Protein AF-A0A4S8LUW1-F1 (afdb_monomer)

pLDDT: mean 78.84, std 15.76, range [34.97, 94.81]

Sequence (126 aa):
DDEITKMAGSMDLEDLVSQLSQDGDVDNVEGLVDELEEMGDLEREELEESIRPIKLVLVKLRRISFKIINSTTLLLPAWKALLREMEMAEKIIPRDVTTRWNSTYDMTSFSDEYQRPIDAMTANKS

Radius of gyration: 17.09 Å; Cα contacts (8 Å, |Δi|>4): 67; chains: 1; bounding box: 47×26×45 Å

Solvent-accessible surface area (backbone atoms only — not comparable to full-atom values): 7701 Å² total; per-residue (Å²): 111,73,68,48,50,64,71,34,78,83,70,66,71,69,71,53,53,72,65,66,72,74,71,88,70,86,70,88,61,85,88,66,77,65,68,68,77,77,44,51,73,67,59,49,50,55,48,48,62,69,44,45,33,57,57,45,47,53,52,52,50,46,50,50,25,49,49,30,69,72,28,68,84,57,46,36,54,51,50,48,50,47,28,57,75,70,73,43,81,85,71,78,70,57,60,70,41,92,94,40,96,56,25,64,60,51,31,51,57,47,45,64,79,42,39,69,61,51,49,63,70,58,63,75,71,124

Foldseek 3Di:
DVVLVVVQPPDDCVVLVVVVPPDPDPPPCVPPDPVLVVDDPVRNVVVCVVCVSVSSVLVVLLVLLVCCVVCVPPNVVVLQVLCVVVVHDNDRQQHDDPVDPCRSVSNVVVCVVCVPSVCVSVVPPD

Mean predicted aligned error: 10.19 Å

Organism: Dendrothele bispora (strain CBS 962.96) (NCBI:txid1314807)

Secondary structure (DSSP, 8-state):
-HHHHHHHTT--HHHHHHHHTT-------TT---HHHHS-HHHHHHHHHHHHHHHHHHHHHHHHHHHHHH-TTTHHHHHHHHHHHTT----PPPPP-TT-TTHHHHHHHHHHHTHHHHHHHHTT--

Structure (mmCIF, N/CA/C/O backbone):
data_AF-A0A4S8LUW1-F1
#
_entry.id   AF-A0A4S8LUW1-F1
#
loop_
_atom_site.group_PDB
_atom_site.id
_atom_site.type_symbol
_atom_site.label_atom_id
_atom_site.label_alt_id
_atom_site.label_comp_id
_atom_site.label_asym_id
_atom_site.label_entity_id
_atom_site.label_seq_id
_atom_site.pdbx_PDB_ins_code
_atom_site.Cartn_x
_atom_site.Cartn_y
_atom_site.Cartn_z
_atom_site.occupancy
_atom_site.B_iso_or_equiv
_atom_site.auth_seq_id
_atom_site.auth_comp_id
_atom_site.auth_asym_id
_atom_site.auth_atom_id
_atom_site.pdbx_PDB_model_num
ATOM 1 N N . ASP A 1 1 ? -4.565 -5.583 -16.552 1.00 48.34 1 ASP A N 1
ATOM 2 C CA . ASP A 1 1 ? -3.981 -4.302 -17.003 1.00 48.34 1 ASP A CA 1
ATOM 3 C C . ASP A 1 1 ? -4.821 -3.082 -16.638 1.00 48.34 1 ASP A C 1
ATOM 5 O O . ASP A 1 1 ? -4.313 -2.234 -15.915 1.00 48.34 1 ASP A O 1
ATOM 9 N N . ASP A 1 2 ? -6.110 -3.013 -16.996 1.00 57.06 2 ASP A N 1
ATOM 10 C CA . ASP A 1 2 ? -6.966 -1.838 -16.707 1.00 57.06 2 ASP A CA 1
ATOM 11 C C . ASP A 1 2 ? -7.077 -1.440 -15.219 1.00 57.06 2 ASP A C 1
ATOM 13 O O . ASP A 1 2 ? -7.203 -0.259 -14.886 1.00 57.06 2 ASP A O 1
ATOM 17 N N . GLU A 1 3 ? -7.004 -2.405 -14.299 1.00 56.94 3 GLU A N 1
ATOM 18 C CA . GLU A 1 3 ? -7.143 -2.161 -12.857 1.00 56.94 3 GLU A CA 1
ATOM 19 C C . GLU A 1 3 ? -5.906 -1.478 -12.238 1.00 56.94 3 GLU A C 1
ATOM 21 O O . GLU A 1 3 ? -6.041 -0.562 -11.423 1.00 56.94 3 GLU A O 1
ATOM 26 N N . ILE A 1 4 ? -4.698 -1.840 -12.691 1.00 56.25 4 ILE A N 1
ATOM 27 C CA . ILE A 1 4 ? -3.435 -1.238 -12.228 1.00 56.25 4 ILE A CA 1
ATOM 28 C C . ILE A 1 4 ? -3.324 0.203 -12.751 1.00 56.25 4 ILE A C 1
ATOM 30 O O . ILE A 1 4 ? -2.976 1.122 -12.004 1.00 56.25 4 ILE A O 1
ATOM 34 N N . THR A 1 5 ? -3.716 0.430 -14.007 1.00 57.62 5 THR A N 1
ATOM 35 C CA . THR A 1 5 ? -3.746 1.762 -14.633 1.00 57.62 5 THR A CA 1
ATOM 36 C C . THR A 1 5 ? -4.733 2.698 -13.931 1.00 57.62 5 THR A C 1
ATOM 38 O O . THR A 1 5 ? -4.416 3.861 -13.676 1.00 57.62 5 THR A O 1
ATOM 41 N N . LYS A 1 6 ? -5.904 2.189 -13.522 1.00 60.00 6 LYS A N 1
ATOM 42 C CA . LYS A 1 6 ? -6.887 2.956 -12.741 1.00 60.00 6 LYS A CA 1
ATOM 43 C C . LYS A 1 6 ? -6.343 3.377 -11.371 1.00 60.00 6 LYS A C 1
ATOM 45 O O . LYS A 1 6 ? -6.581 4.506 -10.944 1.00 60.00 6 LYS A O 1
ATOM 50 N N . MET A 1 7 ? -5.574 2.517 -10.699 1.00 56.47 7 MET A N 1
ATOM 51 C CA . MET A 1 7 ? -4.920 2.865 -9.432 1.00 56.47 7 MET A CA 1
ATOM 52 C C . MET A 1 7 ? -3.787 3.887 -9.595 1.00 56.47 7 MET A C 1
ATOM 54 O O . MET A 1 7 ? -3.493 4.618 -8.648 1.00 56.47 7 MET A O 1
ATOM 58 N N . ALA A 1 8 ? -3.152 3.985 -10.765 1.00 55.78 8 ALA A N 1
ATOM 59 C CA . ALA A 1 8 ? -2.013 4.869 -11.025 1.00 55.78 8 ALA A CA 1
ATOM 60 C C . ALA A 1 8 ? -2.378 6.361 -11.199 1.00 55.78 8 ALA A C 1
ATOM 62 O O . ALA A 1 8 ? -1.527 7.214 -10.951 1.00 55.78 8 ALA A O 1
ATOM 63 N N . GLY A 1 9 ? -3.632 6.692 -11.525 1.00 50.03 9 GLY A N 1
ATOM 64 C CA . GLY A 1 9 ? -4.077 7.994 -12.060 1.00 50.03 9 GLY A CA 1
ATOM 65 C C . GLY A 1 9 ? -4.000 9.258 -11.181 1.00 50.03 9 GLY A C 1
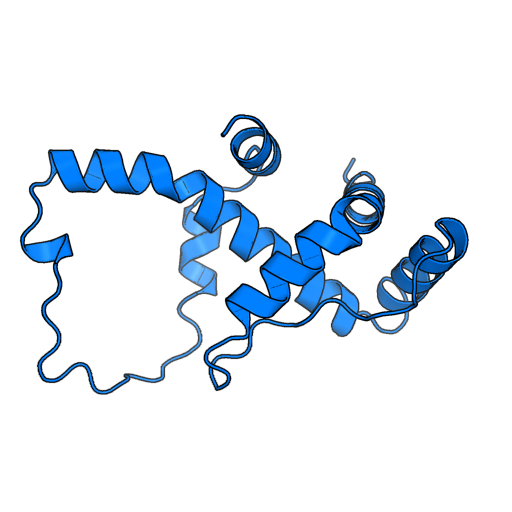ATOM 66 O O . GLY A 1 9 ? -4.878 10.103 -11.289 1.00 50.03 9 GLY A O 1
ATOM 67 N N . SER A 1 10 ? -3.000 9.440 -10.309 1.00 53.09 10 SER A N 1
ATOM 68 C CA . SER A 1 10 ? -2.886 10.683 -9.518 1.00 53.09 10 SER A CA 1
ATOM 69 C C . SER A 1 10 ? -1.481 11.053 -9.008 1.00 53.09 10 SER A C 1
ATOM 71 O O . SER A 1 10 ? -1.393 11.864 -8.086 1.00 53.09 10 SER A O 1
ATOM 73 N N . MET A 1 11 ? -0.398 10.407 -9.458 1.00 52.41 11 MET A N 1
ATOM 74 C CA . MET A 1 11 ? 0.923 10.574 -8.827 1.00 52.41 11 MET A CA 1
ATOM 75 C C . MET A 1 11 ? 2.034 10.689 -9.877 1.00 52.41 11 MET A C 1
ATOM 77 O O . MET A 1 11 ? 2.158 9.801 -10.717 1.00 52.41 11 MET A O 1
ATOM 81 N N . ASP A 1 12 ? 2.803 11.782 -9.820 1.00 57.44 12 ASP A N 1
ATOM 82 C CA . ASP A 1 12 ? 3.921 12.057 -10.730 1.00 57.44 12 ASP A CA 1
ATOM 83 C C . ASP A 1 12 ? 5.125 11.153 -10.431 1.00 57.44 12 ASP A C 1
ATOM 85 O O . ASP A 1 12 ? 5.439 10.859 -9.275 1.00 57.44 12 ASP A O 1
ATOM 89 N N . LEU A 1 13 ? 5.808 10.715 -11.490 1.00 50.12 13 LEU A N 1
ATOM 90 C CA . LEU A 1 13 ? 6.948 9.794 -11.428 1.00 50.12 13 LEU A CA 1
ATOM 91 C C . LEU A 1 13 ? 8.175 10.418 -10.727 1.00 50.12 13 LEU A C 1
ATOM 93 O O . LEU A 1 13 ? 8.989 9.703 -10.150 1.00 50.12 13 LEU A O 1
ATOM 97 N N . GLU A 1 14 ? 8.289 11.747 -10.710 1.00 50.16 14 GLU A N 1
ATOM 98 C CA . GLU A 1 14 ? 9.385 12.469 -10.042 1.00 50.16 14 GLU A CA 1
ATOM 99 C C . GLU A 1 14 ? 9.306 12.387 -8.506 1.00 50.16 14 GLU A C 1
ATOM 101 O O . GLU A 1 14 ? 10.329 12.216 -7.836 1.00 50.16 14 GLU A O 1
ATOM 106 N N . ASP A 1 15 ? 8.092 12.375 -7.943 1.00 56.44 15 ASP A N 1
ATOM 107 C CA . ASP A 1 15 ? 7.850 12.114 -6.514 1.00 56.44 15 ASP A CA 1
ATOM 108 C C . ASP A 1 15 ? 8.220 10.664 -6.121 1.00 56.44 15 ASP A C 1
ATOM 110 O O . ASP A 1 15 ? 8.461 10.374 -4.944 1.00 56.44 15 ASP A O 1
ATOM 114 N N . LEU A 1 16 ? 8.267 9.751 -7.104 1.00 51.97 16 LEU A N 1
ATOM 115 C CA . LEU A 1 16 ? 8.616 8.333 -6.958 1.00 51.97 16 LEU A CA 1
ATOM 116 C C . LEU A 1 16 ? 10.122 8.137 -6.735 1.00 51.97 16 LEU A C 1
ATOM 118 O O . LEU A 1 16 ? 10.530 7.372 -5.863 1.00 51.97 16 LEU A O 1
ATOM 122 N N . VAL A 1 17 ? 10.944 8.844 -7.515 1.00 51.00 17 VAL A N 1
ATOM 123 C CA . VAL A 1 17 ? 12.406 8.680 -7.543 1.00 51.00 17 VAL A CA 1
ATOM 124 C C . VAL A 1 17 ? 13.061 9.336 -6.329 1.00 51.00 17 VAL A C 1
ATOM 126 O O . VAL A 1 17 ? 13.908 8.724 -5.683 1.00 51.00 17 VAL A O 1
ATOM 129 N N . SER A 1 18 ? 12.610 10.533 -5.936 1.00 53.91 18 SER A N 1
ATOM 130 C CA . SER A 1 18 ? 13.198 11.267 -4.804 1.00 53.91 18 SER A CA 1
ATOM 131 C C . SER A 1 18 ? 13.060 10.539 -3.451 1.00 53.91 18 SER A C 1
ATOM 133 O O . SER A 1 18 ? 13.888 10.733 -2.561 1.00 53.91 18 SER A O 1
ATOM 135 N N . GLN A 1 19 ? 12.060 9.659 -3.290 1.00 49.31 19 GLN A N 1
ATOM 136 C CA . GLN A 1 19 ? 11.847 8.873 -2.061 1.00 49.31 19 GLN A CA 1
ATOM 137 C C . GLN A 1 19 ? 12.544 7.504 -2.056 1.00 49.31 19 GLN A C 1
ATOM 139 O O . GLN A 1 19 ? 12.788 6.964 -0.977 1.00 49.31 19 GLN A O 1
ATOM 144 N N . LEU A 1 20 ? 12.867 6.936 -3.223 1.00 48.44 20 LEU A N 1
ATOM 145 C CA . LEU A 1 20 ? 13.585 5.658 -3.327 1.00 48.44 20 LEU A CA 1
ATOM 146 C C . LEU A 1 20 ? 15.095 5.813 -3.078 1.00 48.44 20 LEU A C 1
ATOM 148 O O . LEU A 1 20 ? 15.750 4.851 -2.695 1.00 48.44 20 LEU A O 1
ATOM 152 N N . SER A 1 21 ? 15.646 7.022 -3.221 1.00 46.50 21 SER A N 1
ATOM 153 C CA . SER A 1 21 ? 17.082 7.299 -3.060 1.00 46.50 21 SER A CA 1
ATOM 154 C C . SER A 1 21 ? 17.581 7.426 -1.608 1.00 46.50 21 SER A C 1
ATOM 156 O O . SER A 1 21 ? 18.716 7.852 -1.406 1.00 46.50 21 SER A O 1
ATOM 158 N N . GLN A 1 22 ? 16.772 7.112 -0.586 1.00 47.19 22 GLN A N 1
ATOM 159 C CA . GLN A 1 22 ? 17.169 7.290 0.825 1.00 47.19 22 GLN A CA 1
ATOM 160 C C . GLN A 1 22 ? 17.810 6.073 1.509 1.00 47.19 22 GLN A C 1
ATOM 162 O O . GLN A 1 22 ? 18.283 6.225 2.633 1.00 47.19 22 GLN A O 1
ATOM 167 N N . ASP A 1 23 ? 17.903 4.914 0.858 1.00 46.62 23 ASP A N 1
ATOM 168 C CA . ASP A 1 23 ? 18.603 3.749 1.414 1.00 46.62 23 ASP A CA 1
ATOM 169 C C . ASP A 1 23 ? 19.928 3.538 0.664 1.00 46.62 23 ASP A C 1
ATOM 171 O O . ASP A 1 23 ? 20.007 2.844 -0.345 1.00 46.62 23 ASP A O 1
ATOM 175 N N . GLY A 1 24 ? 20.971 4.222 1.140 1.00 46.75 24 GLY A N 1
ATOM 176 C CA . GLY A 1 24 ? 22.336 4.150 0.617 1.00 46.75 24 GLY A CA 1
ATOM 177 C C . GLY A 1 24 ? 23.094 2.920 1.107 1.00 46.75 24 GLY A C 1
ATOM 178 O O . GLY A 1 24 ? 24.092 3.073 1.809 1.00 46.75 24 GLY A O 1
ATOM 179 N N . ASP A 1 25 ? 22.630 1.727 0.739 1.00 55.78 25 ASP A N 1
ATOM 180 C CA . ASP A 1 25 ? 23.437 0.510 0.834 1.00 55.78 25 ASP A CA 1
ATOM 181 C C . ASP A 1 25 ? 23.848 0.109 -0.587 1.00 55.78 25 ASP A C 1
ATOM 183 O O . ASP A 1 25 ? 23.025 -0.283 -1.414 1.00 55.78 25 ASP A O 1
ATOM 187 N N . VAL A 1 26 ? 25.125 0.318 -0.903 1.00 53.91 26 VAL A N 1
ATOM 188 C CA . VAL A 1 26 ? 25.722 -0.097 -2.175 1.00 53.91 26 VAL A CA 1
ATOM 189 C C . VAL A 1 26 ? 25.955 -1.598 -2.101 1.00 53.91 26 VAL A C 1
ATOM 191 O O . VAL A 1 26 ? 27.014 -2.054 -1.672 1.00 53.91 26 VAL A O 1
ATOM 194 N N . ASP A 1 27 ? 24.928 -2.365 -2.458 1.00 65.06 27 ASP A N 1
ATOM 195 C CA . ASP A 1 27 ? 25.043 -3.816 -2.546 1.00 65.06 27 ASP A CA 1
ATOM 196 C C . ASP A 1 27 ? 26.160 -4.182 -3.541 1.00 65.06 27 ASP A C 1
ATOM 198 O O . ASP A 1 27 ? 26.398 -3.469 -4.524 1.00 65.06 27 ASP A O 1
ATOM 202 N N . ASN A 1 28 ? 26.897 -5.262 -3.270 1.00 73.38 28 ASN A N 1
ATOM 203 C CA . ASN A 1 28 ? 28.020 -5.651 -4.122 1.00 73.38 28 ASN A CA 1
ATOM 204 C C . ASN A 1 28 ? 27.503 -6.179 -5.470 1.00 73.38 28 ASN A C 1
ATOM 206 O O . ASN A 1 28 ? 27.172 -7.354 -5.598 1.00 73.38 28 ASN A O 1
ATOM 210 N N . VAL A 1 29 ? 27.464 -5.305 -6.475 1.00 69.44 29 VAL A N 1
ATOM 211 C CA . VAL A 1 29 ? 27.036 -5.610 -7.851 1.00 69.44 29 VAL A CA 1
ATOM 212 C C . VAL A 1 29 ? 28.139 -6.242 -8.712 1.00 69.44 29 VAL A C 1
ATOM 214 O O . VAL A 1 29 ? 27.974 -6.387 -9.922 1.00 69.44 29 VAL A O 1
ATOM 217 N N . GLU A 1 30 ? 29.281 -6.613 -8.125 1.00 75.94 30 GLU A N 1
ATOM 218 C CA . GLU A 1 30 ? 30.407 -7.186 -8.864 1.00 75.94 30 GLU A CA 1
ATOM 219 C C . GLU A 1 30 ? 30.008 -8.502 -9.559 1.00 75.94 30 GLU A C 1
ATOM 221 O O . GLU A 1 30 ? 29.773 -9.527 -8.920 1.00 75.94 30 GLU A O 1
ATOM 226 N N . GLY A 1 31 ? 29.930 -8.459 -10.894 1.00 74.19 31 GLY A N 1
ATOM 227 C CA . GLY A 1 31 ? 29.573 -9.600 -11.743 1.00 74.19 31 GLY A CA 1
ATOM 228 C C . GLY A 1 31 ? 28.106 -9.666 -12.183 1.00 74.19 31 GLY A C 1
ATOM 229 O O . GLY A 1 31 ? 27.754 -10.603 -12.899 1.00 74.19 31 GLY A O 1
ATOM 230 N N . LEU A 1 32 ? 27.262 -8.699 -11.804 1.00 78.06 32 LEU A N 1
ATOM 231 C CA . LEU A 1 32 ? 25.921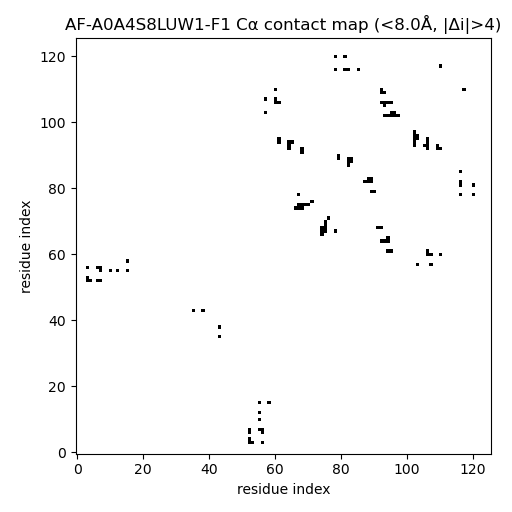 -8.551 -12.378 1.00 78.06 32 LEU A CA 1
ATOM 232 C C . LEU A 1 32 ? 26.002 -7.814 -13.722 1.00 78.06 32 LEU A C 1
ATOM 234 O O . LEU A 1 32 ? 26.670 -6.787 -13.830 1.00 78.06 32 LEU A O 1
ATOM 238 N N . VAL A 1 33 ? 25.329 -8.349 -14.741 1.00 77.94 33 VAL A N 1
ATOM 239 C CA . VAL A 1 33 ? 25.150 -7.686 -16.040 1.00 77.94 33 VAL A CA 1
ATOM 240 C C . VAL A 1 33 ? 23.894 -6.826 -15.954 1.00 77.94 33 VAL A C 1
ATOM 242 O O . VAL A 1 33 ? 22.836 -7.330 -15.577 1.00 77.94 33 VAL A O 1
ATOM 245 N N . ASP A 1 34 ? 24.004 -5.540 -16.286 1.00 78.38 34 ASP A N 1
ATOM 246 C CA . ASP A 1 34 ? 22.832 -4.679 -16.432 1.00 78.38 34 ASP A CA 1
ATOM 247 C C . ASP A 1 34 ? 22.188 -4.939 -17.800 1.00 78.38 34 ASP A C 1
ATOM 249 O O . ASP A 1 34 ? 22.529 -4.320 -18.805 1.00 78.38 34 ASP A O 1
ATOM 253 N N . GLU A 1 35 ? 21.254 -5.890 -17.846 1.00 79.06 35 GLU A N 1
ATOM 254 C CA . GLU A 1 35 ? 20.525 -6.253 -19.070 1.00 79.06 35 GLU A CA 1
ATOM 255 C C . GLU A 1 35 ? 19.761 -5.064 -19.678 1.00 79.06 35 GLU A C 1
ATOM 257 O O . GLU A 1 35 ? 19.493 -5.053 -20.879 1.00 79.06 35 GLU A O 1
ATOM 262 N N . LEU A 1 36 ? 19.435 -4.032 -18.885 1.00 75.81 36 LEU A N 1
ATOM 263 C CA . LEU A 1 36 ? 18.838 -2.813 -19.425 1.00 75.81 36 LEU A CA 1
ATOM 264 C C . LEU A 1 36 ? 19.850 -2.041 -20.273 1.00 75.81 36 LEU A C 1
ATOM 266 O O . LEU A 1 36 ? 19.451 -1.461 -21.278 1.00 75.81 36 LEU A O 1
ATOM 270 N N . GLU A 1 37 ? 21.134 -2.026 -19.900 1.00 78.25 37 GLU A N 1
ATOM 271 C CA . GLU A 1 37 ? 22.218 -1.357 -20.639 1.00 78.25 37 GLU A CA 1
ATOM 272 C C . GLU A 1 37 ? 22.450 -1.966 -22.029 1.00 78.25 37 GLU A C 1
ATOM 274 O O . GLU A 1 37 ? 22.788 -1.240 -22.963 1.00 78.25 37 GLU A O 1
ATOM 279 N N . GLU A 1 38 ? 22.184 -3.264 -22.192 1.00 80.19 38 GLU A N 1
ATOM 280 C CA . GLU A 1 38 ? 22.250 -3.957 -23.486 1.00 80.19 38 GLU A CA 1
ATOM 281 C C . GLU A 1 38 ? 20.979 -3.786 -24.342 1.00 80.19 38 GLU A C 1
ATOM 283 O O . GLU A 1 38 ? 20.997 -4.063 -25.545 1.00 80.19 38 GLU A O 1
ATOM 288 N N . MET A 1 39 ? 19.884 -3.305 -23.747 1.00 79.12 39 MET A N 1
ATOM 289 C CA . MET A 1 39 ? 18.601 -3.085 -24.414 1.00 79.12 39 MET A CA 1
ATOM 290 C C . MET A 1 39 ? 18.605 -1.774 -25.210 1.00 79.12 39 MET A C 1
ATOM 292 O O . MET A 1 39 ? 19.099 -0.743 -24.744 1.00 79.12 39 MET A O 1
ATOM 296 N N . GLY A 1 40 ? 18.024 -1.788 -26.414 1.00 83.94 40 GLY A N 1
ATOM 297 C CA . GLY A 1 40 ? 17.905 -0.580 -27.235 1.00 83.94 40 GLY A CA 1
ATOM 298 C C . GLY A 1 40 ? 16.979 0.466 -26.605 1.00 83.94 40 GLY A C 1
ATOM 299 O O . GLY A 1 40 ? 16.037 0.117 -25.895 1.00 83.94 40 GLY A O 1
ATOM 300 N N . ASP A 1 41 ? 17.201 1.749 -26.910 1.00 83.81 41 ASP A N 1
ATOM 301 C CA . ASP A 1 41 ? 16.427 2.866 -26.335 1.00 83.81 41 ASP A CA 1
ATOM 302 C C . ASP A 1 41 ? 14.907 2.685 -26.489 1.00 83.81 41 ASP A C 1
ATOM 304 O O . ASP A 1 41 ? 14.152 2.938 -25.554 1.00 83.81 41 ASP A O 1
ATOM 308 N N . LEU A 1 42 ? 14.469 2.186 -27.650 1.00 81.12 42 LEU A N 1
ATOM 309 C CA . LEU A 1 42 ? 13.055 1.935 -27.941 1.00 81.12 42 LEU A CA 1
ATOM 310 C C . LEU A 1 42 ? 12.471 0.786 -27.105 1.00 81.12 42 LEU A C 1
ATOM 312 O O . LEU A 1 42 ? 11.374 0.920 -26.573 1.00 81.12 42 LEU A O 1
ATOM 316 N N . GLU A 1 43 ? 13.197 -0.328 -26.962 1.00 85.69 43 GLU A N 1
ATOM 317 C CA . GLU A 1 43 ? 12.752 -1.467 -26.141 1.00 85.69 43 GLU A CA 1
ATOM 318 C C . GLU A 1 43 ? 12.699 -1.090 -24.657 1.00 85.69 43 GLU A C 1
ATOM 320 O O . GLU A 1 43 ? 11.767 -1.464 -23.944 1.00 85.69 43 GLU A O 1
ATOM 325 N N . ARG A 1 44 ? 13.670 -0.296 -24.191 1.00 85.69 44 ARG A N 1
ATOM 326 C CA . ARG A 1 44 ? 13.696 0.200 -22.815 1.00 85.69 44 ARG A CA 1
ATOM 327 C C . ARG A 1 44 ? 12.514 1.125 -22.529 1.00 85.69 44 ARG A C 1
ATOM 329 O O . ARG A 1 44 ? 11.931 1.043 -21.449 1.00 85.69 44 ARG A O 1
ATOM 336 N N . GLU A 1 45 ? 12.169 2.005 -23.466 1.00 86.25 45 GLU A N 1
ATOM 337 C CA . GLU A 1 45 ? 11.029 2.917 -23.328 1.00 86.25 45 GLU A CA 1
ATOM 338 C C . GLU A 1 45 ? 9.701 2.149 -23.264 1.00 86.25 45 GLU A C 1
ATOM 340 O O . GLU A 1 45 ? 8.909 2.381 -22.349 1.00 86.25 45 GLU A O 1
ATOM 345 N N . GLU A 1 46 ? 9.499 1.171 -24.151 1.00 88.56 46 GLU A N 1
ATOM 346 C CA . GLU A 1 46 ? 8.314 0.304 -24.142 1.00 88.56 46 GLU A CA 1
ATOM 347 C C . GLU A 1 46 ? 8.198 -0.493 -22.832 1.00 88.56 46 GLU A C 1
ATOM 349 O O . GLU A 1 46 ? 7.128 -0.557 -22.212 1.00 88.56 46 GLU A O 1
ATOM 354 N N . LEU A 1 47 ? 9.315 -1.052 -22.350 1.00 87.56 47 LEU A N 1
ATOM 355 C CA . LEU A 1 47 ? 9.354 -1.730 -21.060 1.00 87.56 47 LEU A CA 1
ATOM 356 C C . LEU A 1 47 ? 8.974 -0.770 -19.929 1.00 87.56 47 LEU A C 1
ATOM 358 O O . LEU A 1 47 ? 8.123 -1.114 -19.106 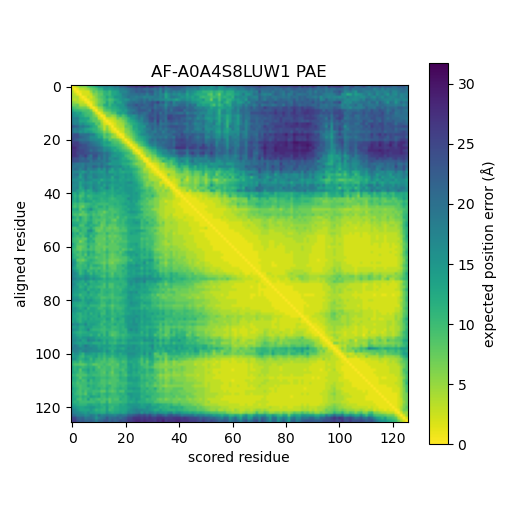1.00 87.56 47 LEU A O 1
ATOM 362 N N . GLU A 1 48 ? 9.563 0.427 -19.887 1.00 85.88 48 GLU A N 1
ATOM 363 C CA . GLU A 1 48 ? 9.285 1.415 -18.844 1.00 85.88 48 GLU A CA 1
ATOM 364 C C . GLU A 1 48 ? 7.809 1.828 -18.838 1.00 85.88 48 GLU A C 1
ATOM 366 O O . GLU A 1 48 ? 7.208 1.933 -17.767 1.00 85.88 48 GLU A O 1
ATOM 371 N N . GLU A 1 49 ? 7.191 2.009 -20.007 1.00 87.44 49 GLU A N 1
ATOM 372 C CA . GLU A 1 49 ? 5.753 2.266 -20.117 1.00 87.44 49 GLU A CA 1
ATOM 373 C C . GLU A 1 49 ? 4.915 1.118 -19.547 1.00 87.44 49 GLU A C 1
ATOM 375 O O . GLU A 1 49 ? 3.978 1.369 -18.782 1.00 87.44 49 GLU A O 1
ATOM 380 N N . SER A 1 50 ? 5.286 -0.131 -19.840 1.00 87.69 50 SER A N 1
ATOM 381 C CA . SER A 1 50 ? 4.563 -1.311 -19.355 1.00 87.69 50 SER A CA 1
ATOM 382 C C . SER A 1 50 ? 4.655 -1.491 -17.832 1.00 87.69 50 SER A C 1
ATOM 384 O O . SER A 1 50 ? 3.669 -1.856 -17.184 1.00 87.69 50 SER A O 1
ATOM 386 N N . ILE A 1 51 ? 5.810 -1.187 -17.224 1.00 88.06 51 ILE A N 1
ATOM 387 C CA . ILE A 1 51 ? 6.051 -1.410 -15.788 1.00 88.06 51 ILE A CA 1
ATOM 388 C C . ILE A 1 51 ? 5.715 -0.197 -14.920 1.00 88.06 51 ILE A C 1
ATOM 390 O O . ILE A 1 51 ? 5.508 -0.346 -13.711 1.00 88.06 51 ILE A O 1
ATOM 394 N N . ARG A 1 52 ? 5.619 1.005 -15.503 1.00 84.50 52 ARG A N 1
ATOM 395 C CA . ARG A 1 52 ? 5.213 2.242 -14.817 1.00 84.50 52 ARG A CA 1
ATOM 396 C C . ARG A 1 52 ? 3.991 2.068 -13.907 1.00 84.50 52 ARG A C 1
ATOM 398 O O . ARG A 1 52 ? 4.082 2.470 -12.742 1.00 84.50 52 ARG A O 1
ATOM 405 N N . PRO A 1 53 ? 2.859 1.481 -14.349 1.00 85.50 53 PRO A N 1
ATOM 406 C CA . PRO A 1 53 ? 1.696 1.322 -13.478 1.00 85.50 53 PRO A CA 1
ATOM 407 C C . PRO A 1 53 ? 1.992 0.427 -12.263 1.00 85.50 53 PRO A C 1
ATOM 409 O O . PRO A 1 53 ? 1.555 0.738 -11.154 1.00 85.50 53 PRO A O 1
ATOM 412 N N . ILE A 1 54 ? 2.801 -0.623 -12.428 1.00 86.31 54 ILE A N 1
ATOM 413 C CA . ILE A 1 54 ? 3.204 -1.525 -11.338 1.00 86.31 54 ILE A CA 1
ATOM 414 C C . ILE A 1 54 ? 4.071 -0.773 -10.321 1.00 86.31 54 ILE A C 1
ATOM 416 O O . ILE A 1 54 ? 3.784 -0.804 -9.121 1.00 86.31 54 ILE A O 1
ATOM 420 N N . LYS A 1 55 ? 5.081 -0.025 -10.791 1.00 84.62 55 LYS A N 1
ATOM 421 C CA . LYS A 1 55 ? 5.945 0.805 -9.932 1.00 84.62 55 LYS A CA 1
ATOM 422 C C . LYS A 1 55 ? 5.125 1.805 -9.106 1.00 84.62 55 LYS A C 1
ATOM 424 O O . LYS A 1 55 ? 5.359 1.963 -7.906 1.00 84.62 55 LYS A O 1
ATOM 429 N N . LEU A 1 56 ? 4.126 2.443 -9.719 1.00 84.06 56 LEU A N 1
ATOM 430 C CA . LEU A 1 56 ? 3.251 3.406 -9.044 1.00 84.06 56 LEU A CA 1
ATOM 431 C C . LEU A 1 56 ? 2.404 2.759 -7.943 1.00 84.06 56 LEU A C 1
ATOM 433 O O . LEU A 1 56 ? 2.300 3.313 -6.844 1.00 84.06 56 LEU A O 1
ATOM 437 N N . VAL A 1 57 ? 1.809 1.594 -8.209 1.00 86.06 57 VAL A N 1
ATOM 438 C CA . VAL A 1 57 ? 1.018 0.868 -7.204 1.00 86.06 57 VAL A CA 1
ATOM 439 C C . VAL A 1 57 ? 1.891 0.467 -6.015 1.00 86.06 57 VAL A C 1
ATOM 441 O O . VAL A 1 57 ? 1.513 0.735 -4.874 1.00 86.06 57 VAL A O 1
ATOM 444 N N . LEU A 1 58 ? 3.087 -0.078 -6.257 1.00 86.69 58 LEU A N 1
ATOM 445 C CA . LEU A 1 58 ? 4.011 -0.481 -5.190 1.00 86.69 58 LEU A CA 1
ATOM 446 C C . LEU A 1 58 ? 4.356 0.676 -4.244 1.00 86.69 58 LEU A C 1
ATOM 448 O O . LEU A 1 58 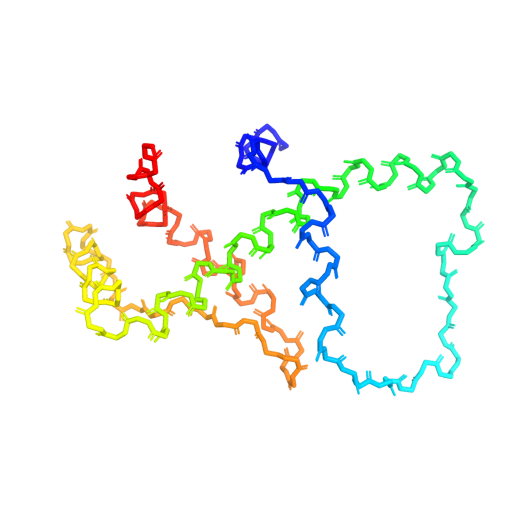? 4.296 0.522 -3.021 1.00 86.69 58 LEU A O 1
ATOM 452 N N . VAL A 1 59 ? 4.646 1.862 -4.782 1.00 85.94 59 VAL A N 1
ATOM 453 C CA . VAL A 1 59 ? 4.949 3.027 -3.937 1.00 85.94 59 VAL A CA 1
ATOM 454 C C . VAL A 1 59 ? 3.724 3.517 -3.172 1.00 85.94 59 VAL A C 1
ATOM 456 O O . VAL A 1 59 ? 3.837 3.884 -1.997 1.00 85.94 59 VAL A O 1
ATOM 459 N N . LYS A 1 60 ? 2.532 3.481 -3.778 1.00 86.38 60 LYS A N 1
ATOM 460 C CA . LYS A 1 60 ? 1.289 3.813 -3.066 1.00 86.38 60 LYS A CA 1
ATOM 461 C C . LYS A 1 60 ? 1.058 2.865 -1.888 1.00 86.38 60 LYS A C 1
ATOM 463 O O . LYS A 1 60 ? 0.784 3.350 -0.787 1.00 86.38 60 LYS A O 1
ATOM 468 N N . LEU A 1 61 ? 1.245 1.559 -2.081 1.00 88.38 61 LEU A N 1
ATOM 469 C CA . LEU A 1 61 ? 1.127 0.552 -1.023 1.00 88.38 61 LEU A CA 1
ATOM 470 C C . LEU A 1 61 ? 2.145 0.783 0.099 1.00 88.38 61 LEU A C 1
ATOM 472 O O . LEU A 1 61 ? 1.756 0.878 1.267 1.00 88.38 61 LEU A O 1
ATOM 476 N N . ARG A 1 62 ? 3.423 0.999 -0.243 1.00 88.06 62 ARG A N 1
ATOM 477 C CA . ARG A 1 62 ? 4.479 1.313 0.737 1.00 88.06 62 ARG A CA 1
ATOM 478 C C . ARG A 1 62 ? 4.129 2.553 1.560 1.00 88.06 62 ARG A C 1
ATOM 480 O O . ARG A 1 62 ? 4.287 2.556 2.782 1.00 88.06 62 ARG A O 1
ATOM 487 N N . ARG A 1 63 ? 3.594 3.598 0.920 1.00 86.75 63 ARG A N 1
ATOM 488 C CA . ARG A 1 63 ? 3.189 4.845 1.586 1.00 86.75 63 ARG A CA 1
ATOM 489 C C . ARG A 1 63 ? 1.988 4.656 2.509 1.00 86.75 63 ARG A C 1
ATOM 491 O O . ARG A 1 63 ? 1.974 5.225 3.600 1.00 86.75 63 ARG A O 1
ATOM 498 N N . ILE A 1 64 ? 0.981 3.896 2.083 1.00 88.88 64 ILE A N 1
ATOM 499 C CA . ILE A 1 64 ? -0.201 3.590 2.901 1.00 88.88 64 ILE A CA 1
ATOM 500 C C . ILE A 1 64 ? 0.221 2.788 4.133 1.00 88.88 64 ILE A C 1
ATOM 502 O O . ILE A 1 64 ? -0.082 3.205 5.251 1.00 88.88 64 ILE A O 1
ATOM 506 N N . SER A 1 65 ? 0.996 1.717 3.934 1.00 89.50 65 SER A N 1
ATOM 507 C CA . SER A 1 65 ? 1.567 0.898 5.009 1.00 89.50 65 SER A CA 1
ATOM 508 C C . SER A 1 65 ? 2.340 1.762 6.009 1.00 89.50 65 SER A C 1
ATOM 510 O O . SER A 1 65 ? 2.025 1.785 7.201 1.00 89.50 65 SER A O 1
ATOM 512 N N . PHE A 1 66 ? 3.268 2.594 5.521 1.00 89.25 66 PHE A N 1
ATOM 513 C CA . PHE A 1 66 ? 4.041 3.503 6.363 1.00 89.25 66 PHE A CA 1
ATOM 514 C C . PHE A 1 66 ? 3.154 4.461 7.169 1.00 89.25 66 PHE A C 1
ATOM 516 O O . PHE A 1 66 ? 3.353 4.614 8.375 1.00 89.25 66 PHE A O 1
ATOM 523 N N . LYS A 1 67 ? 2.168 5.107 6.535 1.00 89.56 67 LYS A N 1
ATOM 524 C CA . LYS A 1 67 ? 1.275 6.057 7.216 1.00 89.56 67 LYS A CA 1
ATOM 525 C C . LYS A 1 67 ? 0.416 5.379 8.281 1.00 89.56 67 LYS A C 1
ATOM 527 O O . LYS A 1 67 ? 0.292 5.924 9.374 1.00 89.56 67 LYS A O 1
ATOM 532 N N . ILE A 1 68 ? -0.150 4.209 7.983 1.00 90.00 68 ILE A N 1
ATOM 533 C CA . ILE A 1 68 ? -0.996 3.465 8.925 1.00 90.00 68 ILE A CA 1
ATOM 534 C C . ILE A 1 68 ? -0.175 3.014 10.134 1.00 90.00 68 ILE A C 1
ATOM 536 O O . ILE A 1 68 ? -0.590 3.254 11.263 1.00 90.00 68 ILE A O 1
ATOM 540 N N . ILE A 1 69 ? 1.010 2.435 9.916 1.00 89.19 69 ILE A N 1
ATOM 541 C CA . ILE A 1 69 ? 1.877 1.950 11.001 1.00 89.19 69 ILE A CA 1
ATOM 542 C C . ILE A 1 69 ? 2.338 3.099 11.909 1.00 89.19 69 ILE A C 1
ATOM 544 O O . ILE A 1 69 ? 2.319 2.960 13.131 1.00 89.19 69 ILE A O 1
ATOM 548 N N . ASN A 1 70 ? 2.739 4.237 11.332 1.00 88.81 70 ASN A N 1
ATOM 549 C CA . ASN A 1 70 ? 3.283 5.360 12.105 1.00 88.81 70 ASN A CA 1
ATOM 550 C C . ASN A 1 70 ? 2.206 6.278 12.712 1.00 88.81 70 ASN A C 1
ATOM 552 O O . ASN A 1 70 ? 2.508 7.051 13.618 1.00 88.81 70 ASN A O 1
ATOM 556 N N . SER A 1 71 ? 0.950 6.206 12.263 1.00 92.12 71 SER A N 1
ATOM 557 C CA . SER A 1 71 ? -0.166 6.967 12.839 1.00 92.12 71 SER A CA 1
ATOM 558 C C . SER A 1 71 ? -0.981 6.089 13.790 1.00 92.12 71 SER A C 1
ATOM 560 O O . SER A 1 71 ? -2.122 5.700 13.530 1.00 92.12 71 SER A O 1
ATOM 562 N N . THR A 1 72 ? -0.366 5.780 14.928 1.00 90.56 72 THR A N 1
ATOM 563 C CA . THR A 1 72 ? -0.894 4.852 15.939 1.00 90.56 72 THR A CA 1
ATOM 564 C C . THR A 1 72 ? -2.193 5.317 16.601 1.00 90.56 72 THR A C 1
ATOM 566 O O . THR A 1 72 ? -2.936 4.488 17.121 1.00 90.56 72 THR A O 1
ATOM 569 N N . THR A 1 73 ? -2.492 6.617 16.566 1.00 93.69 73 THR A N 1
ATOM 570 C CA . THR A 1 73 ? -3.656 7.224 17.232 1.00 93.69 73 THR A CA 1
ATOM 571 C C . THR A 1 73 ? -4.824 7.540 16.301 1.00 93.69 73 THR A C 1
ATOM 573 O O . THR A 1 73 ? -5.945 7.662 16.784 1.00 93.69 73 THR A O 1
ATOM 576 N N . LEU A 1 74 ? -4.592 7.673 14.991 1.00 92.00 74 LEU A N 1
ATOM 577 C CA . LEU A 1 74 ? -5.624 8.084 14.030 1.00 92.00 74 LEU A CA 1
ATOM 578 C C . LEU A 1 74 ? -5.850 7.019 12.958 1.00 92.00 74 LEU A C 1
ATOM 580 O O . LEU A 1 74 ? -6.935 6.447 12.883 1.00 92.00 74 LEU A O 1
ATOM 584 N N . LEU A 1 75 ? -4.829 6.715 12.152 1.00 93.06 75 LEU A N 1
ATOM 585 C CA . LEU A 1 75 ? -5.007 5.813 11.011 1.00 93.06 75 LEU A CA 1
ATOM 586 C C . LEU A 1 75 ? -5.018 4.342 11.422 1.00 93.06 75 LEU A C 1
ATOM 588 O O . LEU A 1 75 ? -5.809 3.576 10.880 1.00 93.06 75 LEU A O 1
ATOM 592 N N . LEU A 1 76 ? -4.186 3.932 12.384 1.00 93.06 76 LEU A N 1
ATOM 593 C CA . LEU A 1 76 ? -4.158 2.540 12.836 1.00 93.06 76 LEU A CA 1
ATOM 594 C C . LEU A 1 76 ? -5.479 2.107 13.503 1.00 93.06 76 LEU A C 1
ATOM 596 O O . LEU A 1 76 ? -5.974 1.028 13.168 1.00 93.06 76 LEU A O 1
ATOM 600 N N . PRO A 1 77 ? -6.101 2.906 14.396 1.00 94.81 77 PRO A N 1
ATOM 601 C CA . PRO A 1 77 ? -7.413 2.567 14.938 1.00 94.81 77 PRO A CA 1
ATOM 602 C C . PRO A 1 77 ? -8.509 2.576 13.868 1.00 94.81 77 PRO A C 1
ATOM 604 O O . PRO A 1 77 ? -9.348 1.678 13.870 1.00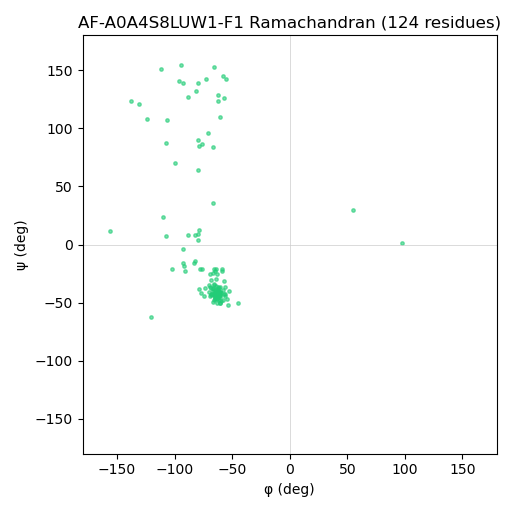 94.81 77 PRO A O 1
ATOM 607 N N . ALA A 1 78 ? -8.479 3.535 12.933 1.00 93.56 78 ALA A N 1
ATOM 608 C CA . ALA A 1 78 ? -9.421 3.581 11.813 1.00 93.56 78 ALA A CA 1
ATOM 609 C C . ALA A 1 78 ? -9.301 2.341 10.910 1.00 93.56 78 ALA A C 1
ATOM 611 O O . ALA A 1 78 ? -10.309 1.758 10.525 1.00 93.56 78 ALA A O 1
ATOM 612 N N . TRP A 1 79 ? -8.075 1.880 10.647 1.00 94.44 79 TRP A N 1
ATOM 613 C CA . TRP A 1 79 ? -7.809 0.657 9.888 1.00 94.44 79 TRP A CA 1
ATOM 614 C C . TRP A 1 79 ? -8.412 -0.567 10.573 1.00 94.44 79 TRP A C 1
ATOM 616 O O . TRP A 1 79 ? -9.172 -1.309 9.960 1.00 94.44 79 TRP A O 1
ATOM 626 N N . LYS A 1 80 ? -8.145 -0.748 11.870 1.00 93.88 80 LYS A N 1
ATOM 627 C CA . LYS A 1 80 ? -8.722 -1.861 12.637 1.00 93.88 80 LYS A CA 1
ATOM 628 C C . LYS A 1 80 ? -10.249 -1.803 12.695 1.00 93.88 80 LYS A C 1
ATOM 630 O O . LYS A 1 80 ? -10.897 -2.842 12.635 1.00 93.88 80 LYS A O 1
ATOM 635 N N . ALA A 1 81 ? -10.826 -0.604 12.798 1.00 94.12 81 ALA A N 1
ATOM 636 C CA . ALA A 1 81 ? -12.273 -0.425 12.776 1.00 94.12 81 ALA A CA 1
ATOM 637 C C . ALA A 1 81 ? -12.883 -0.867 11.436 1.00 94.12 81 ALA A C 1
ATOM 639 O O . ALA A 1 81 ? -13.860 -1.610 11.460 1.00 94.12 81 ALA A O 1
ATOM 640 N N . LEU A 1 82 ? -12.267 -0.491 10.307 1.00 93.94 82 LEU A N 1
ATOM 641 C CA . LEU A 1 82 ? -12.676 -0.941 8.971 1.00 93.94 8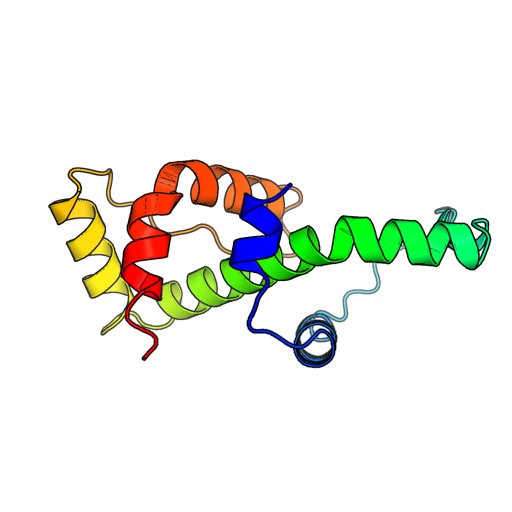2 LEU A CA 1
ATOM 642 C C . LEU A 1 82 ? -12.571 -2.461 8.822 1.00 93.94 82 LEU A C 1
ATOM 644 O O . LEU A 1 82 ? -13.500 -3.091 8.326 1.00 93.94 82 LEU A O 1
ATOM 648 N N . LEU A 1 83 ? -11.478 -3.073 9.292 1.00 94.62 83 LEU A N 1
ATOM 649 C CA . LEU A 1 83 ? -11.334 -4.532 9.243 1.00 94.62 83 LEU A CA 1
ATOM 650 C C . LEU A 1 83 ? -12.427 -5.245 10.042 1.00 94.62 83 LEU A C 1
ATOM 652 O O . LEU A 1 83 ? -12.982 -6.231 9.567 1.00 94.62 83 LEU A O 1
ATOM 656 N N . ARG A 1 84 ? -12.775 -4.720 11.221 1.00 94.56 84 ARG A N 1
ATOM 657 C CA . ARG A 1 84 ? -13.860 -5.261 12.044 1.00 94.56 84 ARG A CA 1
ATOM 658 C C . ARG A 1 84 ? -15.229 -5.093 11.384 1.00 94.56 84 ARG A C 1
ATOM 660 O O . ARG A 1 84 ? -16.044 -6.000 11.475 1.00 94.56 84 ARG A O 1
ATOM 667 N N . GLU A 1 85 ? -15.484 -3.954 10.743 1.00 94.38 85 GLU A N 1
ATOM 668 C CA . GLU A 1 85 ? -16.731 -3.699 10.009 1.00 94.38 85 GLU A CA 1
ATOM 669 C C . GLU A 1 85 ? -16.902 -4.652 8.820 1.00 94.38 85 GLU A C 1
ATOM 671 O O . GLU A 1 85 ? -18.009 -5.105 8.547 1.00 94.38 85 GLU A O 1
ATOM 676 N N . MET A 1 86 ? -15.802 -5.004 8.152 1.00 93.81 86 MET A N 1
ATOM 677 C CA . MET A 1 86 ? -15.790 -5.941 7.027 1.00 93.81 86 MET A CA 1
ATOM 678 C C . MET A 1 86 ? -15.626 -7.413 7.449 1.00 93.81 86 MET A C 1
ATOM 680 O O . MET A 1 86 ? -15.434 -8.264 6.584 1.00 93.81 86 MET A O 1
ATOM 684 N N . G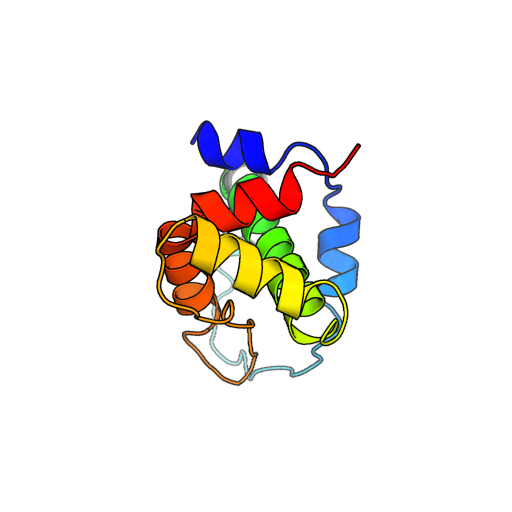LU A 1 87 ? -15.672 -7.714 8.753 1.00 93.50 87 GLU A N 1
ATOM 685 C CA . GLU A 1 87 ? -15.492 -9.061 9.324 1.00 93.50 87 GLU A CA 1
ATOM 686 C C . GLU A 1 87 ? -14.176 -9.754 8.904 1.00 93.50 87 GLU A C 1
ATOM 688 O O . GLU A 1 87 ? -14.080 -10.979 8.827 1.00 93.50 87 GLU A O 1
ATOM 693 N N . MET A 1 88 ? -13.126 -8.968 8.648 1.00 93.31 88 MET A N 1
ATOM 694 C CA . MET A 1 88 ? -11.803 -9.459 8.264 1.00 93.31 88 MET A CA 1
ATOM 695 C C . MET A 1 88 ? -10.878 -9.603 9.476 1.00 93.31 88 MET A C 1
ATOM 697 O O . MET A 1 88 ? -11.004 -8.901 10.481 1.00 93.31 88 MET A O 1
ATOM 701 N N . ALA A 1 89 ? -9.886 -10.492 9.372 1.00 93.69 89 ALA A N 1
ATOM 702 C CA . ALA A 1 89 ? -8.883 -10.655 10.420 1.00 93.69 89 ALA A CA 1
ATOM 703 C C . ALA A 1 89 ? -8.075 -9.359 10.615 1.00 93.69 89 ALA A C 1
ATOM 705 O O . ALA A 1 89 ? -7.513 -8.832 9.651 1.00 93.69 89 ALA A O 1
ATOM 706 N N . GLU A 1 90 ? -7.976 -8.887 11.864 1.00 92.44 90 GLU A N 1
ATOM 707 C CA . GLU A 1 90 ? -7.209 -7.696 12.250 1.00 92.44 90 GLU A CA 1
ATOM 708 C C . GLU A 1 90 ? -5.697 -7.909 12.048 1.00 92.44 90 GLU A C 1
ATOM 710 O O . GLU A 1 90 ? -4.961 -8.254 12.974 1.00 92.44 90 GLU A O 1
ATOM 715 N N . LYS A 1 91 ? -5.217 -7.686 10.823 1.00 93.00 91 LYS A N 1
ATOM 716 C CA . LYS A 1 91 ? -3.793 -7.695 10.471 1.00 93.00 91 LYS A CA 1
ATOM 717 C C . LYS A 1 91 ? -3.328 -6.281 10.113 1.00 93.00 91 LYS A C 1
ATOM 719 O O . LYS A 1 91 ? -4.104 -5.449 9.645 1.00 93.00 91 LYS A O 1
ATOM 724 N N . ILE A 1 92 ? -2.050 -5.997 10.346 1.00 89.94 92 ILE A N 1
ATOM 725 C CA . ILE A 1 92 ? -1.407 -4.748 9.915 1.00 89.94 92 ILE A CA 1
ATOM 726 C C . ILE A 1 92 ? -0.774 -4.996 8.546 1.00 89.94 92 ILE A C 1
ATOM 728 O O . ILE A 1 92 ? -0.179 -6.052 8.342 1.00 89.94 92 ILE A O 1
ATOM 732 N N . ILE A 1 93 ? -0.887 -4.023 7.638 1.00 88.00 93 ILE A N 1
ATOM 733 C CA . ILE A 1 93 ? -0.246 -4.090 6.320 1.00 88.00 93 ILE A CA 1
ATOM 734 C C . ILE A 1 93 ? 1.270 -4.269 6.516 1.00 88.00 93 ILE A C 1
ATOM 736 O O . ILE A 1 93 ? 1.877 -3.462 7.227 1.00 88.00 93 ILE A O 1
ATOM 740 N N . PRO A 1 94 ? 1.903 -5.291 5.911 1.00 87.75 94 PRO A N 1
ATOM 741 C CA . PRO A 1 94 ? 3.350 -5.438 5.931 1.00 87.75 94 PRO A CA 1
ATOM 742 C C . PRO A 1 94 ? 4.037 -4.180 5.397 1.00 87.75 94 PRO A C 1
ATOM 744 O O . PRO A 1 94 ? 3.553 -3.518 4.476 1.00 87.75 94 PRO A O 1
ATOM 747 N N . ARG A 1 95 ? 5.170 -3.818 5.993 1.00 83.25 95 ARG A N 1
ATOM 748 C CA . ARG A 1 95 ? 6.027 -2.752 5.474 1.00 83.25 95 ARG A CA 1
ATOM 749 C C . ARG A 1 95 ? 7.128 -3.381 4.634 1.00 83.25 95 ARG A C 1
ATOM 751 O O . ARG A 1 95 ? 7.698 -4.392 5.033 1.00 83.25 95 ARG A O 1
ATOM 758 N N . ASP A 1 96 ? 7.444 -2.729 3.526 1.00 80.44 96 ASP A N 1
ATOM 759 C CA . ASP A 1 96 ? 8.637 -2.997 2.732 1.00 80.44 96 ASP A CA 1
ATOM 760 C C . ASP A 1 96 ? 9.907 -2.725 3.565 1.00 80.44 96 ASP A C 1
ATOM 762 O O . ASP A 1 96 ? 10.063 -1.639 4.141 1.00 80.44 96 ASP A O 1
ATOM 766 N N . VAL A 1 97 ? 10.776 -3.730 3.695 1.00 76.88 97 VAL A N 1
ATOM 767 C CA . VAL A 1 97 ? 11.986 -3.689 4.531 1.00 76.88 97 VAL A CA 1
ATOM 768 C C . VAL A 1 97 ? 13.167 -4.177 3.704 1.00 76.88 97 VAL A C 1
ATOM 770 O O . VAL A 1 97 ? 13.189 -5.329 3.279 1.00 76.88 97 VAL A O 1
ATOM 773 N N . THR A 1 98 ? 14.179 -3.323 3.561 1.00 70.12 98 THR A N 1
ATOM 774 C CA . THR A 1 98 ? 15.383 -3.564 2.746 1.00 70.12 98 T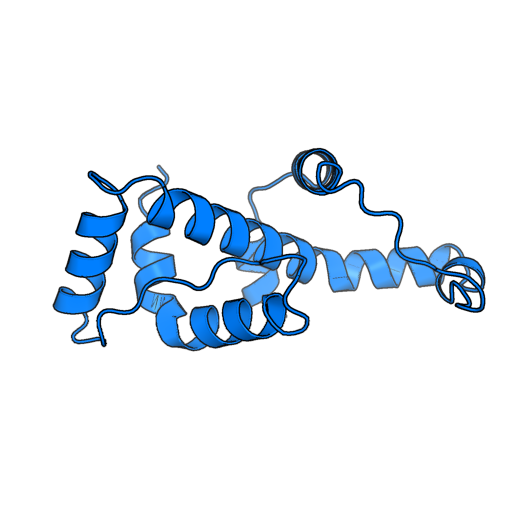HR A CA 1
ATOM 775 C C . THR A 1 98 ? 16.132 -4.837 3.134 1.00 70.12 98 THR A C 1
ATOM 777 O O . THR A 1 98 ? 16.597 -5.577 2.278 1.00 70.12 98 THR A O 1
ATOM 780 N N . THR A 1 99 ? 16.173 -5.167 4.426 1.00 72.62 99 THR A N 1
ATOM 781 C CA . THR A 1 99 ? 16.857 -6.365 4.940 1.00 72.62 99 THR A CA 1
ATOM 782 C C . THR A 1 99 ? 16.057 -7.664 4.787 1.00 72.62 99 THR A C 1
ATOM 784 O O . THR A 1 99 ? 16.491 -8.714 5.261 1.00 72.62 99 THR A O 1
ATOM 787 N N . ARG A 1 100 ? 14.874 -7.628 4.157 1.00 76.88 100 ARG A N 1
ATOM 788 C CA . ARG A 1 100 ? 14.010 -8.800 3.953 1.00 76.88 100 ARG A CA 1
ATOM 789 C C . 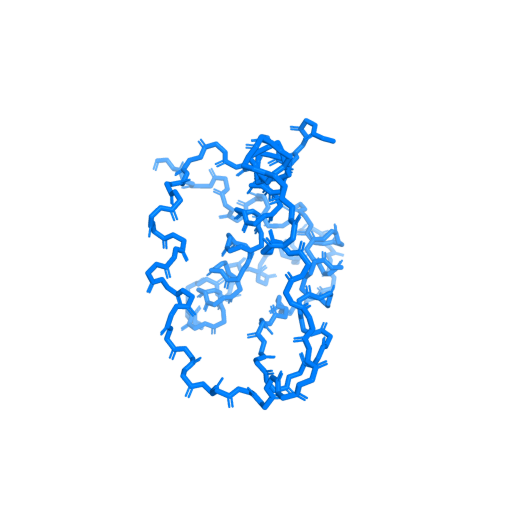ARG A 1 100 ? 13.690 -8.991 2.474 1.00 76.88 100 ARG A C 1
ATOM 791 O O . ARG A 1 100 ? 12.838 -8.295 1.927 1.00 76.88 100 ARG A O 1
ATOM 798 N N . TRP A 1 101 ? 14.290 -10.022 1.882 1.00 80.38 101 TRP A N 1
ATOM 799 C CA . TRP A 1 101 ? 14.225 -10.329 0.446 1.00 80.38 101 TRP A CA 1
ATOM 800 C C . TRP A 1 101 ? 12.816 -10.563 -0.124 1.00 80.38 101 TRP A C 1
ATOM 802 O O . TRP A 1 101 ? 12.617 -10.385 -1.316 1.00 80.38 101 TRP A O 1
ATOM 812 N N . ASN A 1 102 ? 11.827 -10.903 0.709 1.00 84.56 102 ASN A N 1
ATOM 813 C CA . ASN A 1 102 ? 10.449 -11.156 0.263 1.00 84.56 102 ASN A CA 1
ATOM 814 C C . ASN A 1 102 ? 9.454 -10.052 0.660 1.00 84.56 102 ASN A C 1
ATOM 816 O O . ASN A 1 102 ? 8.253 -10.214 0.470 1.00 84.56 102 ASN A O 1
ATOM 820 N N . SER A 1 103 ? 9.914 -8.925 1.217 1.00 84.50 103 SER A N 1
ATOM 821 C CA . SER A 1 103 ? 9.001 -7.933 1.806 1.00 84.50 103 SER A CA 1
ATOM 822 C C . SER A 1 103 ? 8.077 -7.257 0.786 1.00 84.50 103 SER A C 1
ATOM 824 O O . SER A 1 103 ? 6.905 -7.026 1.089 1.00 84.50 103 SER A O 1
ATOM 826 N N . THR A 1 104 ? 8.552 -7.012 -0.439 1.00 86.19 104 THR A N 1
ATOM 827 C CA . THR A 1 104 ? 7.714 -6.491 -1.529 1.00 86.19 104 THR A CA 1
ATOM 828 C C . THR A 1 104 ? 6.623 -7.489 -1.931 1.00 86.19 104 THR A C 1
ATOM 830 O O . THR A 1 104 ? 5.469 -7.093 -2.079 1.00 86.19 104 THR A O 1
ATOM 833 N N . TYR A 1 105 ? 6.960 -8.780 -2.042 1.00 89.25 105 TYR A N 1
ATOM 834 C CA . TYR A 1 105 ? 6.001 -9.844 -2.365 1.00 89.25 105 TYR A CA 1
ATOM 835 C C . TYR A 1 105 ? 4.955 -10.038 -1.258 1.00 89.25 105 TYR A C 1
ATOM 837 O O . TYR A 1 105 ? 3.760 -10.165 -1.532 1.00 89.25 105 TYR A O 1
ATOM 845 N N . ASP A 1 106 ? 5.382 -10.018 0.004 1.00 90.75 106 ASP A N 1
ATOM 846 C CA . ASP A 1 106 ? 4.474 -10.121 1.147 1.00 90.75 106 ASP A CA 1
ATOM 847 C C . ASP A 1 106 ? 3.499 -8.932 1.183 1.00 90.75 106 ASP A C 1
ATOM 849 O O . ASP A 1 106 ? 2.313 -9.096 1.474 1.00 90.75 106 ASP A O 1
ATOM 853 N N . MET A 1 107 ? 3.980 -7.726 0.855 1.00 90.38 107 MET A N 1
ATOM 854 C CA . MET A 1 107 ? 3.156 -6.518 0.798 1.00 90.38 107 MET A CA 1
ATOM 855 C C . MET A 1 107 ? 2.133 -6.571 -0.344 1.00 90.38 107 MET A C 1
ATOM 857 O O . MET A 1 107 ? 0.981 -6.191 -0.125 1.00 90.38 107 MET A O 1
ATOM 861 N N . THR A 1 108 ? 2.503 -7.041 -1.539 1.00 90.31 108 THR A N 1
ATOM 862 C CA . THR A 1 108 ? 1.558 -7.170 -2.664 1.00 90.31 108 THR A CA 1
ATOM 863 C C . THR A 1 108 ? 0.528 -8.262 -2.413 1.00 90.31 108 THR A C 1
ATOM 865 O O . THR A 1 108 ? -0.660 -8.007 -2.580 1.00 90.31 108 THR A O 1
ATOM 868 N N . SER A 1 109 ? 0.957 -9.423 -1.915 1.00 92.44 109 SER A N 1
ATOM 869 C CA . SER A 1 109 ? 0.065 -10.534 -1.560 1.00 92.44 109 SER A CA 1
ATOM 870 C C . SER A 1 109 ? -0.952 -10.124 -0.492 1.00 92.44 109 SER A C 1
ATOM 872 O O . SER A 1 109 ? -2.138 -10.423 -0.599 1.00 92.44 109 SER A O 1
ATOM 874 N N . PHE A 1 110 ? -0.511 -9.373 0.522 1.00 92.50 110 PHE A N 1
ATOM 875 C CA . PHE A 1 110 ? -1.414 -8.817 1.527 1.00 92.50 110 PHE A CA 1
ATOM 876 C C . PHE A 1 110 ? -2.387 -7.801 0.923 1.00 92.50 110 PHE A C 1
ATOM 878 O O . PHE A 1 110 ? -3.554 -7.752 1.300 1.00 92.50 110 PHE A O 1
ATOM 885 N N . SER A 1 111 ? -1.906 -6.952 0.016 1.00 90.88 111 SER A N 1
ATOM 886 C CA . SER A 1 111 ? -2.724 -5.891 -0.575 1.00 90.88 111 SER A CA 1
ATOM 887 C C . SER A 1 111 ? -3.827 -6.440 -1.475 1.00 90.88 111 SER A C 1
ATOM 889 O O . SER A 1 111 ? -4.897 -5.844 -1.522 1.00 90.88 111 SER A O 1
ATOM 891 N N . ASP A 1 112 ? -3.590 -7.584 -2.115 1.00 91.62 112 ASP A N 1
ATOM 892 C CA . ASP A 1 112 ? -4.609 -8.341 -2.845 1.00 91.62 112 ASP A CA 1
ATOM 893 C C . ASP A 1 112 ? -5.679 -8.907 -1.887 1.00 91.62 112 ASP A C 1
ATOM 895 O O . ASP A 1 112 ? -6.869 -8.639 -2.049 1.00 91.62 112 ASP A O 1
ATOM 899 N N . GLU A 1 113 ? -5.269 -9.569 -0.792 1.00 94.38 113 GLU A N 1
ATOM 900 C CA . GLU A 1 113 ? -6.196 -10.095 0.234 1.00 94.38 113 GLU A CA 1
ATOM 901 C C . GLU A 1 113 ? -7.035 -8.976 0.892 1.00 94.38 113 GLU A C 1
ATOM 903 O O . GLU A 1 113 ? -8.214 -9.167 1.195 1.00 94.38 113 GLU A O 1
ATOM 908 N N . TYR A 1 114 ? -6.447 -7.792 1.097 1.00 93.25 114 TYR A N 1
ATOM 909 C CA . TYR A 1 114 ? -7.039 -6.657 1.817 1.00 93.25 114 TYR A CA 1
ATOM 910 C C . TYR A 1 114 ? -7.413 -5.464 0.919 1.00 93.25 114 TYR A C 1
ATOM 912 O O . TYR A 1 114 ? -7.552 -4.341 1.416 1.00 93.25 114 TYR A O 1
ATOM 920 N N . GLN A 1 115 ? -7.638 -5.690 -0.380 1.00 91.31 115 GLN A N 1
ATOM 921 C CA . GLN A 1 115 ? -7.939 -4.630 -1.353 1.00 91.31 115 GLN A CA 1
ATOM 922 C C . GLN A 1 115 ? -9.139 -3.768 -0.929 1.00 91.31 115 GLN A C 1
ATOM 924 O O . GLN A 1 115 ? -9.051 -2.544 -0.905 1.00 91.31 115 GLN A O 1
ATOM 929 N N . ARG A 1 116 ? -10.248 -4.388 -0.501 1.00 91.56 116 ARG A N 1
ATOM 930 C CA . ARG A 1 116 ? -11.479 -3.665 -0.120 1.00 91.56 116 ARG A CA 1
ATOM 931 C C . ARG A 1 116 ? -11.270 -2.684 1.050 1.00 91.56 116 ARG A C 1
ATOM 933 O O . ARG A 1 116 ? -11.653 -1.521 0.910 1.00 91.56 116 ARG A O 1
ATOM 940 N N . PRO A 1 117 ? -10.662 -3.085 2.187 1.00 91.88 117 PRO A N 1
ATOM 941 C CA . PRO A 1 117 ? -10.274 -2.142 3.235 1.00 91.88 117 PRO A CA 1
ATOM 942 C C . PRO A 1 117 ? -9.322 -1.037 2.767 1.00 91.88 117 PRO A C 1
ATOM 944 O O . PRO A 1 117 ? -9.456 0.105 3.207 1.00 91.88 117 PRO A O 1
ATOM 947 N N . ILE A 1 118 ? -8.353 -1.359 1.900 1.00 90.75 118 ILE A N 1
ATOM 948 C CA . ILE A 1 118 ? -7.383 -0.386 1.370 1.00 90.75 118 ILE A CA 1
ATOM 949 C C . ILE A 1 118 ? -8.102 0.666 0.518 1.00 90.75 118 ILE A C 1
ATOM 951 O O . ILE A 1 118 ? -7.886 1.868 0.706 1.00 90.75 118 ILE A O 1
ATOM 955 N N . ASP A 1 119 ? -9.009 0.235 -0.351 1.00 90.44 119 ASP A N 1
ATOM 956 C CA . ASP A 1 119 ? -9.829 1.117 -1.175 1.00 90.44 119 ASP A CA 1
ATOM 957 C C . ASP A 1 119 ? -10.734 1.992 -0.304 1.00 90.44 119 ASP A C 1
ATOM 959 O O . ASP A 1 119 ? -10.744 3.209 -0.462 1.00 90.44 119 ASP A O 1
ATOM 963 N N . ALA A 1 120 ? -11.421 1.422 0.691 1.00 90.75 120 ALA A N 1
ATOM 964 C CA . ALA A 1 120 ? -12.273 2.187 1.606 1.00 90.75 120 ALA A CA 1
ATOM 965 C C . ALA A 1 120 ? -11.486 3.235 2.413 1.00 90.75 120 ALA A C 1
ATOM 967 O O . ALA A 1 120 ? -11.929 4.374 2.576 1.00 90.75 120 ALA A O 1
ATOM 968 N N . MET A 1 121 ? -10.287 2.878 2.882 1.00 87.81 121 MET A N 1
ATOM 969 C CA . MET A 1 121 ? -9.400 3.795 3.598 1.00 87.81 121 MET A CA 1
ATOM 970 C C . MET A 1 121 ? -8.897 4.934 2.695 1.00 87.81 121 MET A C 1
ATOM 972 O O . MET A 1 121 ? -8.689 6.056 3.160 1.00 87.81 121 MET A O 1
ATOM 976 N N . THR A 1 122 ? -8.686 4.666 1.405 1.00 84.75 122 THR A N 1
ATOM 977 C CA . THR A 1 122 ? -8.146 5.644 0.448 1.00 84.75 122 THR A CA 1
ATOM 978 C C . THR A 1 122 ? -9.214 6.432 -0.315 1.00 84.75 122 THR A C 1
ATOM 980 O O . THR A 1 122 ? -8.896 7.506 -0.830 1.00 84.75 122 THR A O 1
ATOM 983 N N . ALA A 1 123 ? -10.471 5.977 -0.308 1.00 81.19 123 ALA A N 1
ATOM 984 C CA . ALA A 1 123 ? -11.616 6.619 -0.955 1.00 81.19 123 ALA A CA 1
ATOM 985 C C . ALA A 1 123 ? -11.980 7.994 -0.366 1.00 81.19 123 ALA A C 1
ATOM 987 O O . ALA A 1 123 ? -12.554 8.821 -1.065 1.00 81.19 123 ALA A O 1
ATOM 988 N N . ASN A 1 124 ? -11.598 8.289 0.883 1.00 62.12 124 ASN A N 1
ATOM 989 C CA . ASN A 1 124 ? -11.854 9.587 1.527 1.00 62.12 124 ASN A CA 1
ATOM 990 C C . ASN A 1 124 ? -10.894 10.716 1.095 1.00 62.12 124 ASN A C 1
ATOM 992 O O . ASN A 1 124 ? -10.847 11.768 1.735 1.00 62.12 124 ASN A O 1
ATOM 996 N N . LYS A 1 125 ? -10.112 10.530 0.025 1.00 51.97 125 LYS A N 1
ATOM 997 C CA . LYS A 1 125 ? -9.365 11.627 -0.606 1.00 51.97 125 LYS A CA 1
ATOM 998 C C . LYS A 1 125 ? -10.313 12.447 -1.483 1.00 51.97 125 LYS A C 1
ATOM 1000 O O . LYS A 1 125 ? -10.427 12.189 -2.678 1.00 51.97 125 LYS A O 1
ATOM 1005 N N . SER A 1 126 ? -11.001 13.397 -0.851 1.00 34.97 126 SER A N 1
ATOM 1006 C CA . SER A 1 126 ? -11.594 14.549 -1.535 1.00 34.97 126 SER A CA 1
ATOM 1007 C C . SER A 1 126 ? -10.541 15.598 -1.872 1.00 34.97 126 SER A C 1
ATOM 1009 O O . SER A 1 126 ? -9.478 15.614 -1.208 1.00 34.97 126 SER A O 1
#